Protein AF-A0A968SH40-F1 (afdb_monomer)

Radius of gyration: 16.35 Å; Cα contacts (8 Å, |Δi|>4): 48; chains: 1; bounding box: 38×28×39 Å

Structure (mmCIF, N/CA/C/O backbone):
data_AF-A0A968SH40-F1
#
_entry.id   AF-A0A968SH40-F1
#
loop_
_atom_site.group_PDB
_atom_site.id
_atom_site.type_symbol
_atom_site.label_atom_id
_atom_site.label_alt_id
_atom_site.label_comp_id
_atom_site.label_asym_id
_atom_site.label_entity_id
_atom_site.label_seq_id
_atom_site.pdbx_PDB_ins_code
_atom_site.Cartn_x
_atom_site.Cartn_y
_atom_site.Cartn_z
_atom_site.occupancy
_atom_site.B_iso_or_equiv
_atom_site.auth_seq_id
_atom_site.auth_comp_id
_atom_site.auth_asym_id
_atom_site.auth_atom_id
_atom_site.pdbx_PDB_model_num
ATOM 1 N N . MET A 1 1 ? 24.024 1.121 -9.548 1.00 52.09 1 MET A N 1
ATOM 2 C CA . MET A 1 1 ? 22.891 1.032 -8.598 1.00 52.09 1 MET A CA 1
ATOM 3 C C . MET A 1 1 ? 21.664 0.544 -9.345 1.00 52.09 1 MET A C 1
ATOM 5 O O . MET A 1 1 ? 21.429 1.006 -10.454 1.00 52.09 1 MET A O 1
ATOM 9 N N . LYS A 1 2 ? 20.918 -0.396 -8.761 1.00 65.50 2 LYS A N 1
ATOM 10 C CA . LYS A 1 2 ? 19.646 -0.891 -9.302 1.00 65.50 2 LYS A CA 1
ATOM 11 C C . LYS A 1 2 ? 18.595 0.200 -9.108 1.00 65.50 2 LYS A C 1
ATOM 13 O O . LYS A 1 2 ? 18.213 0.464 -7.973 1.00 65.50 2 LYS A O 1
ATOM 18 N N . ASN A 1 3 ? 18.192 0.873 -10.182 1.00 66.75 3 ASN A N 1
ATOM 19 C CA . ASN A 1 3 ? 17.308 2.034 -10.089 1.00 66.75 3 ASN A CA 1
ATOM 20 C C . ASN A 1 3 ? 15.882 1.683 -10.517 1.00 66.75 3 ASN A C 1
ATOM 22 O O . ASN A 1 3 ? 15.658 1.155 -11.606 1.00 66.75 3 ASN A O 1
ATOM 26 N N . PHE A 1 4 ? 14.924 2.054 -9.668 1.00 74.50 4 PHE A N 1
ATOM 27 C CA . PHE A 1 4 ? 13.495 1.998 -9.960 1.00 74.50 4 PHE A CA 1
ATOM 28 C C . PHE A 1 4 ? 13.119 3.150 -10.896 1.00 74.50 4 PHE A C 1
ATOM 30 O O . PHE A 1 4 ? 12.772 4.264 -10.474 1.00 74.50 4 PHE A O 1
ATOM 37 N N . GLN A 1 5 ? 13.285 2.896 -12.192 1.00 80.94 5 GLN A N 1
ATOM 38 C CA . GLN A 1 5 ? 12.936 3.831 -13.245 1.00 80.94 5 GLN A CA 1
ATOM 39 C C . GLN A 1 5 ? 11.483 3.603 -13.641 1.00 80.94 5 GLN A C 1
ATOM 41 O O . GLN A 1 5 ? 11.111 2.556 -14.152 1.00 80.94 5 GLN A O 1
ATOM 46 N N . ILE A 1 6 ? 10.670 4.620 -13.388 1.00 83.69 6 ILE A N 1
ATOM 47 C CA . ILE A 1 6 ? 9.259 4.673 -13.754 1.00 83.69 6 ILE A CA 1
ATOM 48 C C . ILE A 1 6 ? 8.944 6.068 -14.271 1.00 83.69 6 ILE A C 1
ATOM 50 O O . ILE A 1 6 ? 9.612 7.040 -13.877 1.00 83.69 6 ILE A O 1
ATOM 54 N N . ALA A 1 7 ? 7.917 6.169 -15.115 1.00 86.38 7 ALA A N 1
ATOM 55 C CA . ALA A 1 7 ? 7.424 7.446 -15.606 1.00 86.38 7 ALA A CA 1
ATOM 56 C C . ALA A 1 7 ? 7.061 8.379 -14.438 1.00 86.38 7 ALA A C 1
ATOM 58 O O . ALA A 1 7 ? 6.611 7.944 -13.375 1.00 86.38 7 ALA A O 1
ATOM 59 N N . VAL A 1 8 ? 7.265 9.684 -14.627 1.00 87.56 8 VAL A N 1
ATOM 60 C CA . VAL A 1 8 ? 7.022 10.693 -13.580 1.00 87.56 8 VAL A CA 1
ATOM 61 C C . VAL A 1 8 ? 5.573 10.647 -13.089 1.00 87.56 8 VAL A C 1
ATOM 63 O O . VAL A 1 8 ? 5.334 10.689 -11.884 1.00 87.56 8 VAL A O 1
ATOM 66 N N . GLU A 1 9 ? 4.615 10.498 -14.003 1.00 88.44 9 GLU A N 1
ATOM 67 C CA . GLU A 1 9 ? 3.192 10.422 -13.656 1.00 88.44 9 GLU A CA 1
ATOM 68 C C . GLU A 1 9 ? 2.846 9.156 -12.863 1.00 88.44 9 GLU A C 1
ATOM 70 O O . GLU A 1 9 ? 2.101 9.210 -11.882 1.00 88.44 9 GLU A O 1
ATOM 75 N N . ASP A 1 10 ? 3.470 8.026 -13.198 1.00 89.88 10 ASP A N 1
ATOM 76 C CA . ASP A 1 10 ? 3.320 6.792 -12.430 1.00 89.88 10 ASP A CA 1
ATOM 77 C C . ASP A 1 10 ? 3.883 6.925 -11.018 1.00 89.88 10 ASP A C 1
ATOM 79 O O . ASP A 1 10 ? 3.266 6.463 -10.057 1.00 89.88 10 ASP A O 1
ATOM 83 N N . ARG A 1 11 ? 5.018 7.617 -10.875 1.00 92.56 11 ARG A N 1
ATOM 84 C CA . ARG A 1 11 ? 5.634 7.898 -9.575 1.00 92.56 11 ARG A CA 1
ATOM 85 C C . ARG A 1 11 ? 4.722 8.746 -8.703 1.00 92.56 11 ARG A C 1
ATOM 87 O O . ARG A 1 11 ? 4.501 8.394 -7.547 1.00 92.56 11 ARG A O 1
ATOM 94 N N . LYS A 1 12 ? 4.156 9.824 -9.257 1.00 94.56 12 LYS A N 1
ATOM 95 C CA . LYS A 1 12 ? 3.182 10.671 -8.551 1.00 94.56 12 LYS A CA 1
ATOM 96 C C . LYS A 1 12 ? 1.977 9.853 -8.092 1.00 94.56 12 LYS A C 1
ATOM 98 O O . LYS A 1 12 ? 1.585 9.956 -6.934 1.00 94.56 12 LYS A O 1
ATOM 103 N N . LYS A 1 13 ? 1.424 9.003 -8.965 1.00 94.50 13 LYS A N 1
ATOM 104 C CA . LYS A 1 13 ? 0.265 8.159 -8.640 1.00 94.50 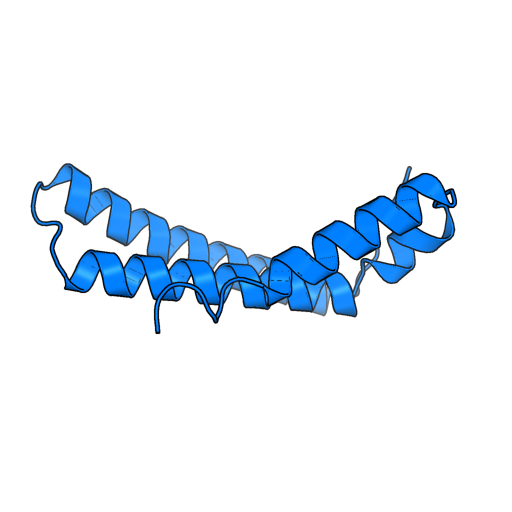13 LYS A CA 1
ATOM 105 C C . LYS A 1 13 ? 0.574 7.143 -7.535 1.00 94.50 13 LYS A C 1
ATOM 107 O O . LYS A 1 13 ? -0.236 6.972 -6.627 1.00 94.50 13 LYS A O 1
ATOM 112 N N . ILE A 1 14 ? 1.744 6.504 -7.580 1.00 94.44 14 ILE A N 1
ATOM 113 C CA . ILE A 1 14 ? 2.204 5.590 -6.523 1.00 94.44 14 ILE A CA 1
ATOM 114 C C . ILE A 1 14 ? 2.318 6.336 -5.188 1.00 94.44 14 ILE A C 1
ATOM 116 O O . ILE A 1 14 ? 1.757 5.878 -4.197 1.00 94.44 14 ILE A O 1
ATOM 120 N N . ILE A 1 15 ? 2.951 7.514 -5.169 1.00 95.75 15 ILE A N 1
ATOM 121 C CA . ILE A 1 15 ? 3.078 8.344 -3.958 1.00 95.75 15 ILE A CA 1
ATOM 122 C C . ILE A 1 15 ? 1.700 8.740 -3.409 1.00 95.75 15 ILE A C 1
ATOM 124 O O . ILE A 1 15 ? 1.450 8.604 -2.216 1.00 95.75 15 ILE A O 1
ATOM 128 N N . GLN A 1 16 ? 0.776 9.174 -4.269 1.00 97.56 16 GLN A N 1
ATOM 129 C CA . GLN A 1 16 ? -0.588 9.517 -3.853 1.00 97.56 16 GLN A CA 1
ATOM 130 C C . GLN A 1 16 ? -1.315 8.330 -3.210 1.00 97.56 16 GLN A C 1
ATOM 132 O O . GLN A 1 16 ? -2.032 8.509 -2.229 1.00 97.56 16 GLN A O 1
ATOM 137 N N . ASN A 1 17 ? -1.136 7.119 -3.740 1.00 96.62 17 ASN A N 1
ATOM 138 C CA . ASN A 1 17 ? -1.732 5.918 -3.160 1.00 96.62 17 ASN A CA 1
ATOM 139 C C . ASN A 1 17 ? -1.080 5.538 -1.823 1.00 96.62 17 ASN A C 1
ATOM 141 O O . ASN A 1 17 ? -1.796 5.168 -0.898 1.00 96.62 17 ASN A O 1
ATOM 145 N N . ILE A 1 18 ? 0.243 5.687 -1.690 1.00 97.88 18 ILE A N 1
ATOM 146 C CA . ILE A 1 18 ? 0.952 5.487 -0.416 1.00 97.88 18 ILE A CA 1
ATOM 147 C C . ILE A 1 18 ? 0.432 6.461 0.646 1.00 97.88 18 ILE A C 1
ATOM 149 O O . ILE A 1 18 ? 0.107 6.031 1.746 1.00 97.88 18 ILE A O 1
ATOM 153 N N . ASN A 1 19 ? 0.257 7.742 0.311 1.00 98.44 19 ASN A N 1
ATOM 154 C CA . ASN A 1 19 ? -0.283 8.730 1.252 1.00 98.44 19 ASN A CA 1
ATOM 155 C C . ASN A 1 19 ? -1.693 8.359 1.742 1.00 98.44 19 ASN A C 1
ATOM 157 O O . ASN A 1 19 ? -2.009 8.547 2.912 1.00 98.44 19 ASN A O 1
ATOM 161 N N . LYS A 1 20 ? -2.535 7.784 0.873 1.00 97.62 20 LYS A N 1
ATOM 162 C CA . LYS A 1 20 ? -3.858 7.276 1.276 1.00 97.62 20 LYS A CA 1
ATOM 163 C C . LYS A 1 20 ? -3.752 6.102 2.250 1.00 97.62 20 LYS A C 1
ATOM 165 O O . LYS A 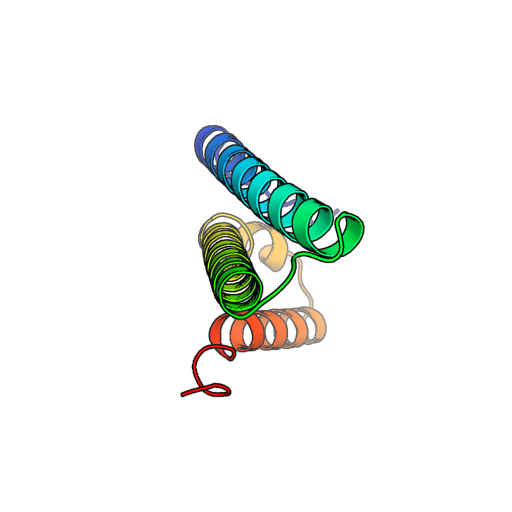1 20 ? -4.504 6.062 3.216 1.00 97.62 20 LYS A O 1
ATOM 170 N N . ILE A 1 21 ? -2.827 5.170 2.009 1.00 98.12 21 ILE A N 1
ATOM 171 C CA . ILE A 1 21 ? -2.570 4.031 2.907 1.00 98.12 21 ILE A CA 1
ATOM 172 C C . ILE A 1 21 ? -2.088 4.527 4.271 1.00 98.12 21 ILE A C 1
ATOM 174 O O . ILE A 1 21 ? -2.566 4.048 5.293 1.00 98.12 21 ILE A O 1
ATOM 178 N N . ILE A 1 22 ? -1.186 5.512 4.296 1.00 98.31 22 ILE A N 1
ATOM 179 C CA . ILE A 1 22 ? -0.725 6.134 5.544 1.00 98.31 22 ILE A CA 1
ATOM 180 C C . ILE A 1 22 ? -1.920 6.690 6.324 1.00 98.31 22 ILE A C 1
ATOM 182 O O . ILE A 1 22 ? -2.079 6.339 7.487 1.00 98.31 22 ILE A O 1
ATOM 186 N N . GLY A 1 23 ? -2.820 7.436 5.674 1.00 97.81 23 GLY A N 1
ATOM 187 C CA . GLY A 1 23 ? -4.032 7.941 6.329 1.00 97.81 23 GLY A CA 1
ATOM 188 C C . GLY A 1 23 ? -4.951 6.837 6.879 1.00 97.81 23 GLY A C 1
ATOM 189 O O . GLY A 1 23 ? -5.542 7.002 7.945 1.00 97.81 23 GLY A O 1
ATOM 190 N N . GLN A 1 24 ? -5.047 5.683 6.204 1.00 96.88 24 GLN A N 1
ATOM 191 C CA . GLN A 1 24 ? -5.778 4.519 6.732 1.00 96.88 24 GLN A CA 1
ATOM 192 C C . GLN A 1 24 ? -5.123 3.977 8.008 1.00 96.88 24 GLN A C 1
ATOM 194 O O . GLN A 1 24 ? -5.813 3.725 8.994 1.00 96.88 24 GLN A O 1
ATOM 199 N N . LEU A 1 25 ? -3.796 3.831 8.006 1.00 98.19 25 LEU A N 1
ATOM 200 C CA . LEU A 1 25 ? -3.039 3.341 9.160 1.00 98.19 25 LEU A CA 1
ATOM 201 C C . LEU A 1 25 ? -3.070 4.325 10.336 1.00 98.19 25 LEU A C 1
ATOM 203 O O . LEU A 1 25 ? -3.159 3.890 11.479 1.00 98.19 25 LEU A O 1
ATOM 207 N N . GLU A 1 26 ? -3.045 5.632 10.074 1.00 98.31 26 GLU A N 1
ATOM 208 C CA . GLU A 1 26 ? -3.210 6.669 11.099 1.00 98.31 26 GLU A CA 1
ATOM 209 C C . GLU A 1 26 ? -4.593 6.602 11.758 1.00 98.31 26 GLU A C 1
ATOM 211 O O . GLU A 1 26 ? -4.696 6.745 12.974 1.00 98.31 26 GLU A O 1
ATOM 216 N N . SER A 1 27 ? -5.650 6.327 10.983 1.00 96.69 27 SER A N 1
ATOM 217 C CA . SER A 1 27 ? -6.998 6.130 11.532 1.0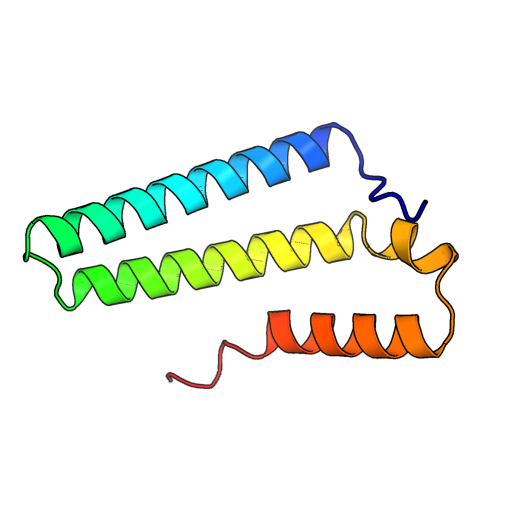0 96.69 27 SER A CA 1
ATOM 218 C C . SER A 1 27 ? -7.079 4.893 12.427 1.00 96.69 27 SER A C 1
ATOM 220 O O . SER A 1 27 ? -7.578 4.989 13.541 1.00 96.69 27 SER A O 1
ATOM 222 N N . ILE A 1 28 ? -6.540 3.758 11.967 1.00 97.50 28 ILE A N 1
ATOM 223 C CA . ILE A 1 28 ? -6.487 2.508 12.745 1.00 97.50 28 ILE A CA 1
ATOM 224 C C . ILE A 1 28 ? -5.696 2.714 14.038 1.00 97.50 28 ILE A C 1
ATOM 226 O O . ILE A 1 28 ? -6.116 2.286 15.108 1.00 97.50 28 ILE A O 1
ATOM 230 N N . LYS A 1 29 ? -4.542 3.385 13.946 1.00 98.19 29 LYS A N 1
ATOM 231 C CA . LYS A 1 29 ? -3.708 3.703 15.104 1.00 98.19 29 LYS A CA 1
ATOM 232 C C . LYS A 1 29 ? -4.501 4.496 16.146 1.00 98.19 29 LYS A C 1
ATOM 234 O O . LYS A 1 29 ? -4.441 4.140 17.317 1.00 98.19 29 LYS A O 1
ATOM 239 N N . ARG A 1 30 ? -5.241 5.526 15.723 1.00 97.94 30 ARG A N 1
ATOM 240 C CA . ARG A 1 30 ? -6.058 6.352 16.622 1.00 97.94 30 ARG A CA 1
ATOM 241 C C . ARG A 1 30 ? -7.107 5.518 17.365 1.00 97.94 30 ARG A C 1
ATOM 243 O O . ARG A 1 30 ? -7.173 5.619 18.580 1.00 97.94 30 ARG A O 1
ATOM 250 N N . GLU A 1 31 ? -7.838 4.641 16.673 1.00 96.69 31 GLU A N 1
ATOM 251 C CA . GLU A 1 31 ? -8.835 3.755 17.309 1.00 96.69 31 GLU A CA 1
ATOM 252 C C . GLU A 1 31 ? -8.213 2.838 18.375 1.00 96.69 31 GLU A C 1
ATOM 254 O O . GLU A 1 31 ? -8.813 2.575 19.416 1.00 96.69 31 GLU A O 1
ATOM 259 N N . VAL A 1 32 ? -6.982 2.369 18.147 1.00 97.44 32 VAL A N 1
ATOM 260 C CA . VAL A 1 32 ? -6.238 1.574 19.136 1.00 97.44 32 VAL A CA 1
ATOM 261 C C . VAL A 1 32 ? -5.771 2.434 20.313 1.00 97.44 32 VAL A C 1
ATOM 263 O O . VAL A 1 32 ? -5.892 2.009 21.459 1.00 97.44 32 VAL A O 1
ATOM 266 N N . GLU A 1 33 ? -5.245 3.634 20.056 1.00 98.12 33 GLU A N 1
ATOM 267 C CA . GLU A 1 33 ? -4.791 4.565 21.101 1.00 98.12 33 GLU A CA 1
ATOM 268 C C . GLU A 1 33 ? -5.943 5.054 21.992 1.00 98.12 33 GLU A C 1
ATOM 270 O O . GLU A 1 33 ? -5.752 5.237 23.193 1.00 98.12 33 GLU A O 1
ATOM 275 N N . GLU A 1 34 ? -7.139 5.213 21.424 1.00 97.62 34 GLU A N 1
ATOM 276 C CA . GLU A 1 34 ? -8.363 5.619 22.125 1.00 97.62 34 GLU A CA 1
ATOM 277 C C . GLU A 1 34 ? -9.080 4.434 22.809 1.00 97.62 34 GLU A C 1
ATOM 279 O O . GLU A 1 34 ? -10.063 4.633 23.518 1.00 97.62 34 GLU A O 1
ATOM 284 N N . ASN A 1 35 ? -8.555 3.205 22.674 1.00 93.56 35 ASN A N 1
ATOM 285 C CA . ASN A 1 35 ? -9.152 1.964 23.188 1.00 93.56 35 ASN A CA 1
ATOM 286 C C . ASN A 1 35 ? -10.590 1.727 22.669 1.00 93.56 35 ASN A C 1
ATOM 288 O O . ASN A 1 35 ? -11.434 1.172 23.374 1.00 93.56 35 ASN A O 1
ATOM 292 N N . GLU A 1 36 ? -10.851 2.136 21.424 1.00 94.56 36 GLU A N 1
ATOM 293 C CA . GLU A 1 36 ? -12.134 1.992 20.716 1.00 94.56 36 GLU A CA 1
ATOM 294 C C . GLU A 1 36 ? -12.090 0.919 19.612 1.00 94.56 36 GLU A C 1
ATOM 296 O O . GLU A 1 36 ? -13.098 0.647 18.962 1.00 94.56 36 GLU A O 1
ATOM 301 N N . ALA A 1 37 ? -10.932 0.287 19.395 1.00 93.50 37 ALA A N 1
ATOM 302 C CA . ALA A 1 37 ? -10.756 -0.692 18.330 1.00 93.50 37 ALA A CA 1
ATOM 303 C C . ALA A 1 37 ? -11.683 -1.916 18.478 1.00 93.50 37 ALA A C 1
ATOM 305 O O . ALA A 1 37 ? -11.680 -2.601 19.505 1.00 93.50 37 ALA A O 1
ATOM 306 N N . CYS A 1 38 ? -12.423 -2.231 17.412 1.00 94.38 38 CYS A N 1
ATOM 307 C CA . CYS A 1 38 ? -13.357 -3.359 17.343 1.00 94.38 38 CYS A CA 1
ATOM 308 C C . CYS A 1 38 ? -13.374 -3.976 15.927 1.00 94.38 38 CYS A C 1
ATOM 310 O O . CYS A 1 38 ? -12.391 -3.872 15.191 1.00 94.38 38 CYS A O 1
ATOM 312 N N . GLU A 1 39 ? -14.463 -4.646 15.536 1.00 95.50 39 GLU A N 1
ATOM 313 C CA . GLU A 1 39 ? -14.616 -5.341 14.249 1.00 95.50 39 GLU A CA 1
ATOM 314 C C . GLU A 1 39 ? -14.351 -4.415 13.046 1.00 95.50 39 GLU A C 1
ATOM 316 O O . GLU A 1 39 ? -13.640 -4.787 12.109 1.00 95.50 39 GLU A O 1
ATOM 321 N N . GLU A 1 40 ? -14.834 -3.173 13.101 1.00 93.19 40 GLU A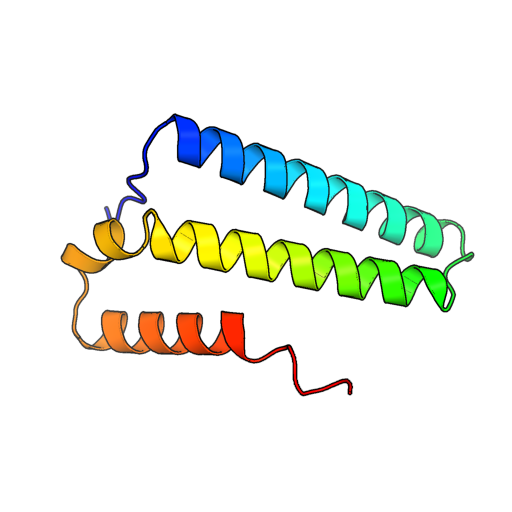 N 1
ATOM 322 C CA . GLU A 1 40 ? -14.638 -2.147 12.073 1.00 93.19 40 GLU A CA 1
ATOM 323 C C . GLU A 1 40 ? -13.154 -1.846 11.827 1.00 93.19 40 GLU A C 1
ATOM 325 O O . GLU A 1 40 ? -12.712 -1.770 10.676 1.00 93.19 40 GLU A O 1
ATOM 330 N N . THR A 1 41 ? -12.357 -1.765 12.894 1.00 94.81 41 THR A N 1
ATOM 331 C CA . THR A 1 41 ? -10.907 -1.549 12.827 1.00 94.81 41 THR A CA 1
ATOM 332 C C . THR A 1 41 ? -10.207 -2.683 12.077 1.00 94.81 41 THR A C 1
ATOM 334 O O . THR A 1 41 ? -9.283 -2.444 11.291 1.00 94.81 41 THR A O 1
ATOM 337 N N . PHE A 1 42 ? -10.664 -3.930 12.249 1.00 92.62 42 PHE A N 1
ATOM 338 C CA . PHE A 1 42 ? -10.136 -5.071 11.495 1.00 92.62 42 PHE A CA 1
ATOM 339 C C . PHE A 1 42 ? -10.485 -4.9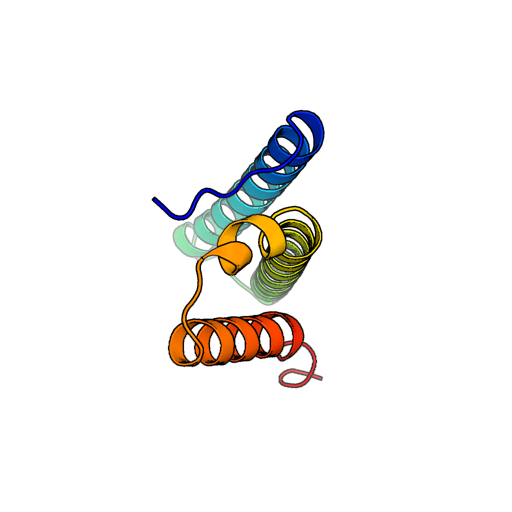76 10.005 1.00 92.62 42 PHE A C 1
ATOM 341 O O . PHE A 1 42 ? -9.618 -5.239 9.165 1.00 92.62 42 PHE A O 1
ATOM 348 N N . TYR A 1 43 ? -11.696 -4.537 9.644 1.00 92.62 43 TYR A N 1
ATOM 349 C CA . TYR A 1 43 ? -12.038 -4.282 8.239 1.00 92.62 43 TYR A CA 1
ATOM 350 C C . TYR A 1 43 ? -11.181 -3.166 7.628 1.00 92.62 43 TYR A C 1
ATOM 352 O O . TYR A 1 43 ? -10.723 -3.301 6.489 1.00 92.62 43 TYR A O 1
ATOM 360 N N . LEU A 1 44 ? -10.893 -2.100 8.382 1.00 90.44 44 LEU A N 1
ATOM 361 C CA . LEU A 1 44 ? -9.970 -1.046 7.950 1.00 90.44 44 LEU A CA 1
ATOM 362 C C . LEU A 1 44 ? -8.555 -1.592 7.723 1.00 90.44 44 LEU A C 1
ATOM 364 O O . LEU A 1 44 ? -7.922 -1.267 6.715 1.00 90.44 44 LEU A O 1
ATOM 368 N N . LEU A 1 45 ? -8.071 -2.470 8.604 1.00 94.06 45 LEU A N 1
ATOM 369 C CA . LEU A 1 45 ? -6.765 -3.111 8.453 1.00 94.06 45 LEU A CA 1
ATOM 370 C C . LEU A 1 45 ? -6.707 -4.012 7.209 1.00 94.06 45 LEU A C 1
ATOM 372 O O . LEU A 1 45 ? -5.729 -3.975 6.455 1.00 94.06 45 LEU A O 1
ATOM 376 N N . LEU A 1 46 ? -7.768 -4.781 6.944 1.00 91.75 46 LEU A N 1
ATOM 377 C CA . LEU A 1 46 ? -7.899 -5.582 5.724 1.00 91.75 46 LEU A CA 1
ATOM 378 C C . LEU A 1 46 ? -7.923 -4.702 4.466 1.00 91.75 46 LEU A C 1
ATOM 380 O O . LEU A 1 46 ? -7.276 -5.034 3.467 1.00 91.75 46 LEU A O 1
ATOM 384 N N . ALA A 1 47 ? -8.605 -3.556 4.518 1.00 90.81 47 ALA A N 1
ATOM 385 C CA . ALA A 1 47 ? -8.620 -2.588 3.429 1.00 90.81 47 ALA A CA 1
ATOM 386 C C . ALA A 1 47 ? -7.226 -1.986 3.178 1.00 90.81 47 ALA A C 1
ATOM 388 O O . ALA A 1 47 ? -6.785 -1.933 2.026 1.00 90.81 47 ALA A O 1
ATOM 389 N N . ALA A 1 48 ? -6.502 -1.603 4.237 1.00 94.88 48 ALA A N 1
ATOM 390 C CA . ALA A 1 48 ? -5.136 -1.086 4.145 1.00 94.88 48 ALA A CA 1
ATOM 391 C C . ALA A 1 48 ? -4.180 -2.122 3.539 1.00 94.88 48 ALA A C 1
ATOM 393 O O . ALA A 1 48 ? -3.437 -1.820 2.603 1.00 94.88 48 ALA A O 1
ATOM 394 N N . LYS A 1 49 ? -4.270 -3.381 3.980 1.00 91.31 49 LYS A N 1
ATOM 395 C CA . LYS A 1 49 ? -3.547 -4.512 3.380 1.00 91.31 49 LYS A CA 1
ATOM 396 C C . LYS A 1 49 ? -3.859 -4.659 1.884 1.00 91.31 49 LYS A C 1
ATOM 398 O O . LYS A 1 49 ? -2.944 -4.793 1.071 1.00 91.31 49 LYS A O 1
ATOM 403 N N . GLY A 1 50 ? -5.134 -4.607 1.496 1.00 91.31 50 GLY A N 1
ATOM 404 C CA . GLY A 1 50 ? -5.545 -4.673 0.090 1.00 91.31 50 GLY A CA 1
ATOM 405 C C . GLY A 1 50 ? -4.988 -3.517 -0.752 1.00 91.31 50 GLY A C 1
ATOM 406 O O . GLY A 1 50 ? -4.546 -3.723 -1.887 1.00 91.31 50 GLY A O 1
ATOM 407 N N . ALA A 1 51 ? -4.951 -2.309 -0.187 1.00 93.19 51 ALA A N 1
ATOM 408 C CA . ALA A 1 51 ? -4.360 -1.137 -0.822 1.00 93.19 51 ALA A CA 1
ATOM 409 C C . ALA A 1 51 ? -2.833 -1.272 -0.980 1.00 93.19 51 ALA A C 1
ATOM 411 O O . ALA A 1 51 ? -2.321 -1.007 -2.072 1.00 93.19 51 ALA A O 1
ATOM 412 N N . CYS A 1 52 ? -2.121 -1.768 0.040 1.00 92.62 52 CYS A N 1
ATOM 413 C CA . CYS A 1 52 ? -0.692 -2.098 -0.040 1.00 92.62 52 CYS A CA 1
ATOM 414 C C . CYS A 1 52 ? -0.400 -3.082 -1.176 1.00 92.62 52 CYS A C 1
ATOM 416 O O . CYS A 1 52 ? 0.472 -2.822 -2.005 1.00 92.62 52 CYS A O 1
ATOM 418 N N . ASN A 1 53 ? -1.166 -4.173 -1.268 1.00 89.31 53 ASN A N 1
ATOM 419 C CA . ASN A 1 53 ? -0.990 -5.169 -2.327 1.00 89.31 53 ASN A CA 1
ATOM 420 C C . ASN A 1 53 ? -1.185 -4.555 -3.717 1.00 89.31 53 ASN A C 1
ATOM 422 O O . ASN A 1 53 ? -0.408 -4.828 -4.632 1.00 89.31 53 ASN A O 1
ATOM 426 N N . ARG A 1 54 ? -2.188 -3.685 -3.884 1.00 89.81 54 ARG A N 1
ATOM 427 C CA . ARG A 1 54 ? -2.419 -2.978 -5.151 1.00 89.81 54 ARG A CA 1
ATOM 428 C C . ARG A 1 54 ? -1.239 -2.080 -5.528 1.00 89.81 54 ARG A C 1
ATOM 430 O O . ARG A 1 54 ? -0.795 -2.127 -6.671 1.00 89.81 54 ARG A O 1
ATOM 437 N N . VAL A 1 55 ? -0.712 -1.300 -4.582 1.00 91.94 55 VAL A N 1
ATOM 438 C CA . VAL A 1 55 ? 0.472 -0.456 -4.819 1.00 91.94 55 VAL A CA 1
ATOM 439 C C . VAL A 1 55 ? 1.695 -1.305 -5.163 1.00 91.94 55 VAL A C 1
ATOM 441 O O . VAL A 1 55 ? 2.405 -0.978 -6.112 1.00 91.94 55 VAL A O 1
ATOM 444 N N . GLY A 1 56 ? 1.908 -2.421 -4.460 1.00 88.25 56 GLY A N 1
ATOM 445 C CA . GLY A 1 56 ? 2.976 -3.373 -4.765 1.00 88.25 56 GLY A CA 1
ATOM 446 C C . GLY A 1 56 ? 2.897 -3.883 -6.205 1.00 88.25 56 GLY A C 1
ATOM 447 O O . GLY A 1 56 ? 3.876 -3.784 -6.942 1.00 88.25 56 GLY A O 1
ATOM 448 N N . LYS A 1 57 ? 1.715 -4.330 -6.650 1.00 85.75 57 LYS A N 1
ATOM 449 C CA . LYS A 1 57 ? 1.475 -4.760 -8.041 1.00 85.75 57 LYS A CA 1
ATOM 450 C C . LYS A 1 57 ? 1.748 -3.654 -9.058 1.00 85.75 57 LYS A C 1
ATOM 452 O O . LYS A 1 57 ? 2.388 -3.900 -10.077 1.00 85.75 57 LYS A O 1
ATOM 457 N N . ASP A 1 58 ? 1.302 -2.430 -8.783 1.00 88.00 58 ASP A N 1
ATOM 458 C CA . ASP A 1 58 ? 1.565 -1.287 -9.662 1.00 88.00 58 ASP A CA 1
ATOM 459 C C . ASP A 1 58 ? 3.070 -1.012 -9.788 1.00 88.00 58 ASP A C 1
ATOM 461 O O . ASP A 1 58 ? 3.563 -0.765 -10.888 1.00 88.00 58 ASP A O 1
ATOM 465 N N . MET A 1 59 ? 3.817 -1.084 -8.683 1.00 86.06 59 MET A N 1
ATOM 466 C CA . MET A 1 59 ? 5.270 -0.899 -8.690 1.00 86.06 59 MET A CA 1
ATOM 467 C C . MET A 1 59 ? 5.983 -2.004 -9.474 1.00 86.06 59 MET A C 1
ATOM 469 O O . MET A 1 59 ? 6.893 -1.713 -10.254 1.00 86.06 59 MET A O 1
ATOM 473 N N . VAL A 1 60 ? 5.535 -3.251 -9.320 1.00 82.81 60 VAL A N 1
ATOM 474 C CA . VAL A 1 60 ? 6.017 -4.397 -10.099 1.00 82.81 60 VAL A CA 1
ATOM 475 C C . VAL A 1 60 ? 5.850 -4.145 -11.592 1.00 82.81 60 VAL A C 1
ATOM 477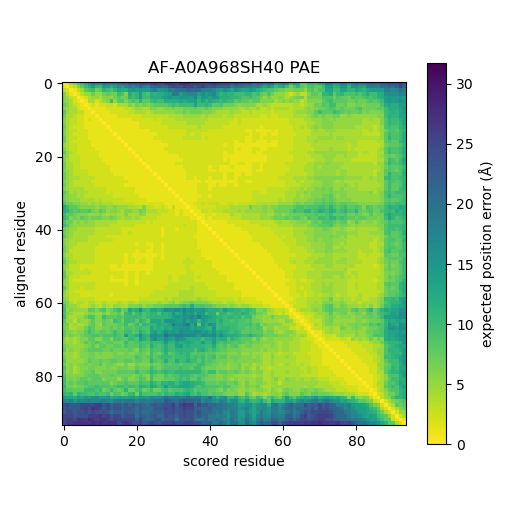 O O . VAL A 1 60 ? 6.835 -4.131 -12.331 1.00 82.81 60 VAL A O 1
ATOM 480 N N . ASN A 1 61 ? 4.614 -3.878 -12.017 1.00 81.62 61 ASN A N 1
ATOM 481 C CA . ASN A 1 61 ? 4.260 -3.742 -13.427 1.00 81.62 61 ASN A CA 1
ATOM 482 C C . ASN A 1 61 ? 4.975 -2.573 -14.108 1.00 81.62 61 ASN A C 1
ATOM 484 O O . ASN A 1 61 ? 5.273 -2.639 -15.297 1.00 81.62 61 ASN A O 1
ATOM 488 N N . LYS A 1 62 ? 5.236 -1.492 -13.367 1.00 81.94 62 LYS A N 1
ATOM 489 C CA . LYS A 1 62 ? 5.718 -0.235 -13.951 1.00 81.94 62 LYS A CA 1
ATOM 490 C C . LYS A 1 62 ? 7.227 -0.059 -13.900 1.00 81.94 62 LYS A C 1
ATOM 492 O O . LYS A 1 62 ? 7.755 0.665 -14.735 1.00 81.94 62 LYS A O 1
ATOM 497 N N . GLY A 1 63 ? 7.914 -0.666 -12.930 1.00 76.38 63 GLY A N 1
ATOM 498 C CA . GLY A 1 63 ? 9.332 -0.367 -12.694 1.00 76.38 63 GLY A CA 1
ATOM 499 C C . GLY A 1 63 ? 10.192 -1.508 -12.186 1.00 76.38 63 GLY A C 1
ATOM 500 O O . GLY A 1 63 ? 11.413 -1.374 -12.174 1.00 76.38 63 GLY A O 1
ATOM 501 N N . LEU A 1 64 ? 9.621 -2.643 -11.776 1.00 77.25 64 LEU A N 1
ATOM 502 C CA . LEU A 1 64 ? 10.465 -3.742 -11.308 1.00 77.25 64 LEU A CA 1
ATOM 503 C C . LEU A 1 64 ? 11.290 -4.335 -12.460 1.00 77.25 64 LEU A C 1
ATOM 505 O O . LEU A 1 64 ? 12.473 -4.611 -12.276 1.00 77.25 64 LEU A O 1
ATOM 509 N N . LEU A 1 65 ? 1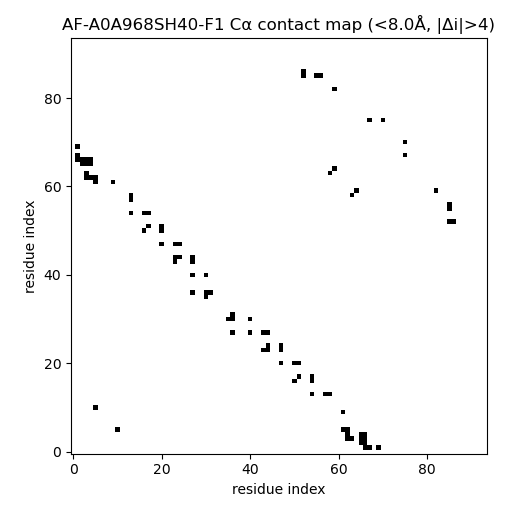0.726 -4.411 -13.670 1.00 73.12 65 LEU A N 1
ATOM 510 C CA . LEU A 1 65 ? 11.453 -4.873 -14.859 1.00 73.12 65 LEU A CA 1
ATOM 511 C C . LEU A 1 65 ? 12.700 -4.023 -15.159 1.00 73.12 65 LEU A C 1
ATOM 513 O O . LEU A 1 65 ? 13.739 -4.573 -15.524 1.00 73.12 65 LEU A O 1
ATOM 517 N N . SER A 1 66 ? 12.650 -2.701 -14.935 1.00 76.25 66 SER A N 1
ATOM 518 C CA . SER A 1 66 ? 13.825 -1.838 -15.133 1.00 76.25 66 SER A CA 1
ATOM 519 C C . SER A 1 66 ? 14.933 -2.151 -14.125 1.00 76.25 66 SER A C 1
ATOM 521 O O . SER A 1 66 ? 16.113 -2.118 -14.473 1.00 76.25 66 SER A O 1
ATOM 523 N N . CYS A 1 67 ? 14.564 -2.497 -12.886 1.00 76.38 67 CYS A N 1
ATOM 524 C CA . CYS A 1 67 ? 15.509 -2.908 -11.848 1.00 76.38 67 CYS A CA 1
ATOM 525 C C . CYS A 1 67 ? 16.174 -4.248 -12.187 1.00 76.38 67 CYS A C 1
ATOM 527 O O . CYS A 1 67 ? 17.373 -4.411 -11.952 1.00 76.38 67 CYS A O 1
ATOM 529 N N . MET A 1 68 ? 15.398 -5.189 -12.732 1.00 77.00 68 MET A N 1
ATOM 530 C CA . MET A 1 68 ? 15.793 -6.587 -12.938 1.00 77.00 68 MET A CA 1
ATOM 531 C C . MET A 1 68 ? 16.787 -6.801 -14.083 1.00 77.00 68 MET A C 1
ATOM 533 O O . MET A 1 68 ? 17.466 -7.821 -14.102 1.00 77.00 68 MET A O 1
ATOM 537 N N . SER A 1 69 ? 16.946 -5.831 -14.987 1.00 79.38 69 SER A N 1
ATOM 538 C CA . SER A 1 69 ? 17.896 -5.896 -16.115 1.00 79.38 69 SER A CA 1
ATOM 539 C C . SER A 1 69 ? 19.356 -6.168 -15.711 1.00 79.38 69 SER A C 1
ATOM 541 O O . SER A 1 69 ? 20.146 -6.646 -16.517 1.00 79.38 69 SER A O 1
ATOM 543 N N . SER A 1 70 ? 19.708 -5.883 -14.455 1.00 79.88 70 SER A N 1
ATOM 544 C CA . SER A 1 70 ? 21.046 -6.079 -13.875 1.00 79.88 70 SER A CA 1
ATOM 545 C C . SER A 1 70 ? 21.097 -7.178 -12.807 1.00 79.88 70 SER A C 1
ATOM 547 O O . SER A 1 70 ? 22.045 -7.232 -12.024 1.00 79.88 70 SER A O 1
ATOM 549 N N . TYR A 1 71 ? 20.052 -8.001 -12.696 1.00 85.62 71 TYR A N 1
ATOM 550 C CA . TYR A 1 71 ? 19.976 -9.033 -11.667 1.00 85.62 71 TYR A CA 1
ATOM 551 C C . TYR A 1 71 ? 20.754 -10.273 -12.103 1.00 85.62 71 TYR A C 1
ATOM 553 O O . TYR A 1 71 ? 20.686 -10.702 -13.252 1.00 85.62 71 TYR A O 1
ATOM 561 N N . SER A 1 72 ? 21.464 -10.876 -11.155 1.00 88.75 72 SER A N 1
ATOM 562 C CA . SER A 1 72 ? 21.935 -12.255 -11.2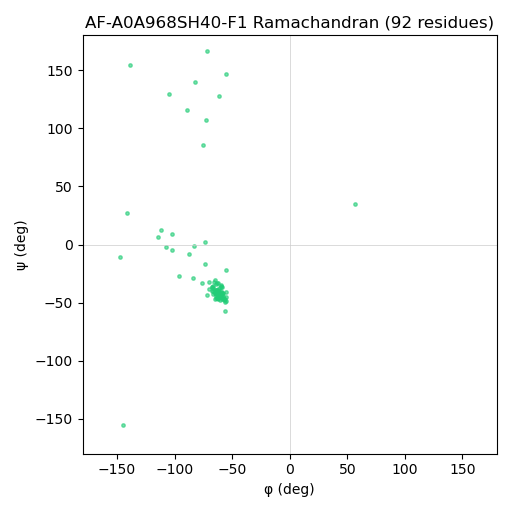92 1.00 88.75 72 SER A CA 1
ATOM 563 C C . SER A 1 72 ? 20.767 -13.245 -11.179 1.00 88.75 72 SER A C 1
ATOM 565 O O . SER A 1 72 ? 19.686 -12.898 -10.696 1.00 88.75 72 SER A O 1
ATOM 567 N N . GLN A 1 73 ? 20.990 -14.504 -11.563 1.00 87.50 73 GLN A N 1
ATOM 568 C CA . GLN A 1 73 ? 19.971 -15.558 -11.480 1.00 87.50 73 GLN A CA 1
ATOM 569 C C . GLN A 1 73 ? 19.392 -15.719 -10.061 1.00 87.50 73 GLN A C 1
ATOM 571 O O . GLN A 1 73 ? 18.177 -15.744 -9.891 1.00 87.50 73 GLN A O 1
ATOM 576 N N . ALA A 1 74 ? 20.239 -15.732 -9.029 1.00 89.44 74 ALA A N 1
ATOM 577 C CA . ALA A 1 74 ? 19.783 -15.849 -7.642 1.00 89.44 74 ALA A CA 1
ATOM 578 C C . ALA A 1 74 ? 18.942 -14.640 -7.181 1.00 89.44 74 ALA A C 1
ATOM 580 O O . ALA A 1 74 ? 18.060 -14.759 -6.332 1.00 89.44 74 ALA A O 1
ATOM 581 N N . GLU A 1 75 ? 19.205 -13.449 -7.719 1.00 87.81 75 GLU A N 1
ATOM 582 C CA . GLU A 1 75 ? 18.417 -12.252 -7.412 1.00 87.81 75 GLU A CA 1
ATOM 583 C C . GLU A 1 75 ? 17.076 -12.255 -8.145 1.00 87.81 75 GLU A C 1
ATOM 585 O O . GLU A 1 75 ? 16.080 -11.778 -7.602 1.00 87.81 75 GLU A O 1
ATOM 590 N N . LEU A 1 76 ? 17.042 -12.819 -9.354 1.00 84.50 76 LEU A N 1
ATOM 591 C CA . LEU A 1 76 ? 15.819 -13.044 -10.112 1.00 84.50 76 LEU A CA 1
ATOM 592 C C . LEU A 1 76 ? 14.888 -14.024 -9.383 1.00 84.50 76 LEU A C 1
ATOM 594 O O . LEU A 1 76 ? 13.709 -13.725 -9.219 1.00 84.50 76 LEU A O 1
ATOM 598 N N . GLU A 1 77 ? 15.420 -15.137 -8.873 1.00 85.56 77 GLU A N 1
ATOM 599 C CA . GLU A 1 77 ? 14.658 -16.109 -8.074 1.00 85.56 77 GLU A CA 1
ATOM 600 C C . GLU A 1 77 ? 14.039 -15.465 -6.824 1.00 85.56 77 GLU A C 1
ATOM 602 O O . GLU A 1 77 ? 12.850 -15.639 -6.554 1.00 85.56 77 GLU A O 1
ATOM 607 N N . LYS A 1 78 ? 14.801 -14.631 -6.102 1.00 84.50 78 LYS A N 1
ATOM 608 C CA . LYS A 1 78 ? 14.279 -13.869 -4.953 1.00 84.50 78 LYS A CA 1
ATOM 609 C C . LYS A 1 78 ? 13.198 -12.865 -5.348 1.00 84.50 78 LYS A C 1
ATOM 611 O O . LYS A 1 78 ? 12.238 -12.673 -4.605 1.00 84.50 78 LYS A O 1
ATOM 616 N N . ALA A 1 79 ? 13.354 -12.201 -6.491 1.00 80.88 79 ALA A N 1
ATOM 617 C CA . ALA A 1 79 ? 12.348 -11.271 -6.990 1.00 80.88 79 ALA A CA 1
ATOM 618 C C . ALA A 1 79 ? 11.044 -12.003 -7.334 1.00 80.88 79 ALA A C 1
ATOM 620 O O . ALA A 1 79 ? 9.977 -11.524 -6.969 1.00 80.88 79 ALA A O 1
ATOM 621 N N . LEU A 1 80 ? 11.125 -13.177 -7.966 1.00 80.62 80 LEU A N 1
ATOM 622 C CA . LEU A 1 80 ? 9.962 -14.016 -8.265 1.00 80.62 80 LEU A CA 1
ATOM 623 C C . LEU A 1 80 ? 9.237 -14.467 -6.988 1.00 80.62 80 LEU A C 1
ATOM 625 O O . LEU A 1 80 ? 8.016 -14.362 -6.919 1.00 80.62 80 LEU A O 1
ATOM 629 N N . ASP A 1 81 ? 9.968 -14.879 -5.949 1.00 83.88 81 ASP A N 1
ATOM 630 C CA . ASP A 1 81 ? 9.375 -15.211 -4.643 1.00 83.88 81 ASP A CA 1
ATOM 631 C C . ASP A 1 81 ? 8.616 -14.020 -4.024 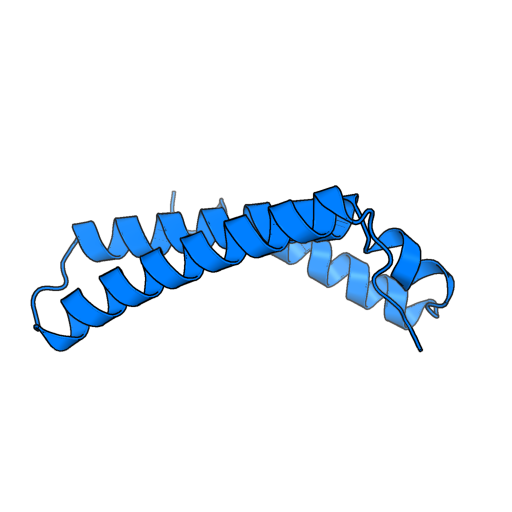1.00 83.88 81 ASP A C 1
ATOM 633 O O . ASP A 1 81 ? 7.498 -14.165 -3.524 1.00 83.88 81 ASP A O 1
ATOM 637 N N . LEU A 1 82 ? 9.174 -12.807 -4.121 1.00 76.25 82 LEU A N 1
ATOM 638 C CA . LEU A 1 82 ? 8.496 -11.590 -3.666 1.00 76.25 82 LEU A CA 1
ATOM 639 C C . LEU A 1 82 ? 7.193 -11.330 -4.441 1.00 76.25 82 LEU A C 1
ATOM 641 O O . LEU A 1 82 ? 6.195 -10.935 -3.838 1.00 76.25 82 LEU A O 1
ATOM 645 N N . LEU A 1 83 ? 7.187 -11.571 -5.755 1.00 76.38 83 LEU A N 1
ATOM 646 C CA . LEU A 1 83 ? 5.996 -11.414 -6.594 1.00 76.38 83 LEU A CA 1
ATOM 647 C C . LEU A 1 83 ? 4.873 -12.360 -6.168 1.00 76.38 83 LEU A C 1
ATOM 649 O O . LEU A 1 83 ? 3.745 -11.912 -5.969 1.00 76.38 83 LEU A O 1
ATOM 653 N N . PHE A 1 84 ? 5.190 -13.634 -5.934 1.00 76.38 84 PHE A N 1
ATOM 654 C CA . PHE A 1 84 ? 4.203 -14.611 -5.470 1.00 76.38 84 PHE A CA 1
ATOM 655 C C . PHE A 1 84 ? 3.607 -14.248 -4.102 1.00 76.38 84 PHE A C 1
ATOM 657 O O . PHE A 1 84 ? 2.421 -14.472 -3.857 1.00 76.38 84 PHE A O 1
ATOM 664 N N . LYS A 1 85 ? 4.389 -13.616 -3.219 1.00 77.75 85 LYS A N 1
ATOM 665 C CA . LYS A 1 85 ? 3.914 -13.159 -1.901 1.00 77.75 85 LYS A CA 1
ATOM 666 C C . LYS A 1 85 ? 2.946 -11.978 -1.971 1.00 77.75 85 LYS A C 1
ATOM 668 O O . LYS A 1 85 ? 2.041 -11.900 -1.143 1.00 77.75 85 LYS A O 1
ATOM 673 N N . ILE A 1 86 ? 3.100 -11.083 -2.950 1.00 72.38 86 ILE A N 1
ATOM 674 C CA . ILE A 1 86 ? 2.174 -9.954 -3.161 1.00 72.38 86 ILE A CA 1
ATOM 675 C C . ILE A 1 86 ? 0.777 -10.459 -3.568 1.00 72.38 86 ILE A C 1
ATOM 677 O O . ILE A 1 86 ? -0.235 -9.855 -3.201 1.00 72.38 86 ILE A O 1
ATOM 681 N N . ASP A 1 87 ? 0.710 -11.581 -4.287 1.00 62.47 87 ASP A N 1
ATOM 682 C CA . ASP A 1 87 ? -0.545 -12.219 -4.694 1.00 62.47 87 ASP A CA 1
ATOM 683 C C . ASP A 1 87 ? -1.146 -13.147 -3.622 1.00 62.47 87 ASP A C 1
ATOM 685 O O . ASP A 1 87 ? -2.368 -13.275 -3.527 1.00 62.47 87 ASP A O 1
ATOM 689 N N . GLY A 1 88 ? -0.315 -13.751 -2.771 1.00 60.00 88 GLY A N 1
ATOM 690 C CA . GLY A 1 88 ? -0.689 -14.875 -1.903 1.00 60.00 88 GLY A CA 1
ATOM 691 C C . GLY A 1 88 ? -1.575 -14.591 -0.680 1.00 60.00 88 GLY A C 1
ATOM 692 O O . GLY A 1 88 ? -1.859 -15.513 0.075 1.00 60.00 88 GLY A O 1
ATOM 693 N N . LEU A 1 89 ? -2.038 -13.363 -0.439 1.00 48.50 89 LEU A N 1
ATOM 694 C CA . LEU A 1 89 ? -2.710 -13.005 0.825 1.00 48.50 89 LEU A CA 1
ATOM 695 C C . LEU A 1 89 ? -4.246 -12.920 0.761 1.00 48.50 89 LEU A C 1
ATOM 697 O O . LEU A 1 89 ? -4.861 -12.467 1.733 1.00 48.50 89 LEU A O 1
ATOM 701 N N . PHE A 1 90 ? -4.850 -13.357 -0.349 1.00 45.59 90 PHE A N 1
ATOM 702 C CA . PHE A 1 90 ? -6.307 -13.396 -0.549 1.00 45.59 90 PHE A CA 1
ATOM 703 C C . PHE A 1 90 ? -6.987 -14.686 -0.043 1.00 45.59 90 PHE A C 1
ATOM 705 O O . PHE A 1 90 ? -8.209 -14.727 -0.005 1.00 45.59 90 PHE A O 1
ATOM 712 N N . LEU A 1 91 ? -6.233 -15.719 0.363 1.00 46.44 91 LEU A N 1
ATOM 713 C CA . LEU A 1 91 ? -6.784 -17.058 0.658 1.00 46.44 91 LEU A CA 1
ATOM 714 C C . LEU A 1 91 ? -6.694 -17.513 2.126 1.00 46.44 91 LEU A C 1
ATOM 716 O O . LEU A 1 91 ? -6.986 -18.665 2.411 1.00 46.44 91 LEU A O 1
ATOM 720 N N . THR A 1 92 ? -6.271 -16.667 3.070 1.00 48.09 92 THR A N 1
ATOM 721 C CA . THR A 1 92 ? -6.078 -17.109 4.475 1.00 48.09 92 THR A CA 1
ATOM 722 C C . THR A 1 92 ? -7.203 -16.682 5.425 1.00 48.09 92 THR A C 1
ATOM 724 O O . THR A 1 92 ? -7.179 -17.062 6.587 1.00 48.09 92 THR A O 1
ATOM 727 N N . TYR A 1 93 ? -8.179 -15.898 4.960 1.00 45.31 93 TYR A N 1
ATOM 728 C CA . TYR A 1 93 ? -9.275 -15.382 5.799 1.00 45.31 93 TYR A CA 1
ATOM 729 C C . TYR A 1 93 ? -10.643 -15.364 5.085 1.00 45.31 93 TYR A C 1
ATOM 731 O O . TYR A 1 93 ? -11.500 -14.550 5.419 1.00 45.31 93 TYR A O 1
ATOM 739 N N . LEU A 1 94 ? -10.840 -16.254 4.106 1.00 39.72 94 LEU A N 1
ATOM 740 C CA . LEU A 1 94 ? -12.155 -16.665 3.602 1.00 39.72 94 LEU A CA 1
ATOM 741 C C . LEU A 1 94 ? -12.275 -18.180 3.744 1.00 39.72 94 LEU A C 1
ATOM 743 O O . LEU A 1 94 ? -11.277 -18.855 3.401 1.00 39.72 94 LEU A O 1
#

Sequence (94 aa):
MKNFQIAVEDRKKIIQNINKIIGQLESIKREVEENEACEETFYLLLAAKGACNRVGKDMVNKGLLSCMSSYSQAELEKALDLLFKIDGLFLTYL

Foldseek 3Di:
DLDQDFDPVLVVVLVVLVVVLVVLVVVLVVCVVVVNDDPVSVVSVVVSLVSVLVSVVSSCVGGVVSSCVPDDPVRVVVVVVVVCVSVPPPPPPD

Nearest PDB structures (foldseek):
  5lcy-assembly1_C  TM=7.685E-01  e=4.188E-02  Salmonella enterica subsp. enterica serovar Typhimurium
  4adz-assembly1_A-2  TM=8.035E-01  e=7.297E-02  Streptomyces lividans
  4m1p-assembly1_A  TM=7.490E-01  e=8.256E-02  Geobacillus thermodenitrificans NG80-2
  7mq2-assembly1_D  TM=6.333E-01  e=3.017E-01  Streptococcus pneumoniae D39
  6b87-assembly2_B-3  TM=6.508E-01  e=3.787E+00  synthetic construct

pLDDT: mean 84.83, std 13.98, range [39.72, 98.44]

Solvent-accessible surface area (backbone atoms only — not comparable to full-atom values): 5411 Å² total; per-residue (Å²): 131,81,51,79,54,57,59,69,69,57,51,53,52,51,51,56,52,50,55,52,43,50,53,49,52,54,52,47,49,48,32,52,76,69,74,65,62,51,74,68,45,52,53,52,51,52,49,39,52,53,50,51,37,52,52,51,51,51,47,45,78,59,16,42,66,59,32,51,79,78,51,53,72,74,54,47,54,52,50,51,56,52,54,54,57,60,66,62,75,77,69,83,86,112

Secondary structure (DSSP, 8-state):
-------HHHHHHHHHHHHHHHHHHHHHHHHHHTT---HHHHHHHHHHHHHHHHHHHHHIIIIIHHHHTT--HHHHHHHHHHHHHHHGGGSS--

Mean predicted aligned error: 6.31 Å